Protein AF-A0A3D3ID63-F1 (afdb_monomer_lite)

pLDDT: mean 70.18, std 14.4, range [41.09, 93.0]

Radius of gyration: 41.63 Å; chains: 1; bounding box: 111×32×106 Å

Foldseek 3Di:
DPVVVVVVVVVVVVVVVVVVLVVPPDDPPPPVPPPPPPPPPPPPVPPDDDDPDDDDDDDDDPVVVVVLVPDPVNPPDDDPDPPQDPVNVVVVVVVVVVVVLVVQLVPDSVSVVVVVVVVVVVVVVVVCVVVVPPPVCVVCVVPPPVPPPPPPVVPPVVPDPLVVQLVVCVVVVVVVRND

Structure (mmCIF, N/CA/C/O backbone):
data_AF-A0A3D3ID63-F1
#
_entry.id   AF-A0A3D3ID63-F1
#
loop_
_atom_site.group_PDB
_atom_site.id
_atom_site.type_symbol
_atom_site.label_atom_id
_atom_site.label_alt_id
_atom_site.label_comp_id
_atom_site.label_asym_id
_atom_site.label_entity_id
_atom_site.label_seq_id
_atom_site.pdbx_PDB_ins_code
_atom_site.Cartn_x
_atom_site.Cartn_y
_atom_site.Cartn_z
_atom_site.occupancy
_atom_site.B_iso_or_equiv
_atom_site.auth_seq_id
_atom_site.auth_comp_id
_atom_site.auth_asym_id
_atom_site.auth_atom_id
_atom_site.pdbx_PDB_model_num
ATOM 1 N N . MET A 1 1 ? -11.587 -9.189 46.571 1.00 49.59 1 MET A N 1
ATOM 2 C CA . MET A 1 1 ? -10.166 -9.451 46.241 1.00 49.59 1 MET A CA 1
ATOM 3 C C . MET A 1 1 ? -10.002 -10.596 45.216 1.00 49.59 1 MET A C 1
ATOM 5 O O . MET A 1 1 ? -8.994 -11.277 45.226 1.00 49.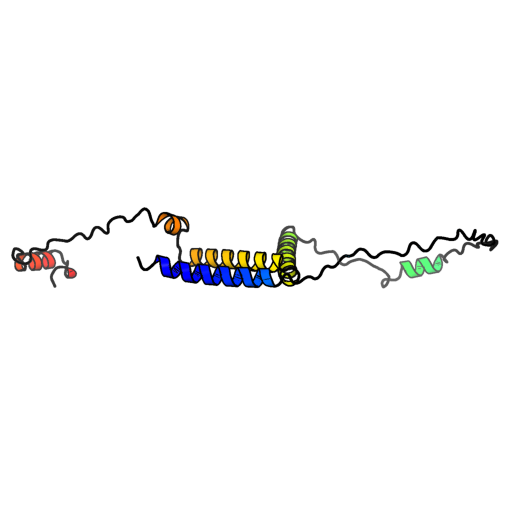59 1 MET A O 1
ATOM 9 N N . ILE A 1 2 ? -10.977 -10.816 44.316 1.00 54.22 2 ILE A N 1
ATOM 10 C CA . ILE A 1 2 ? -11.004 -11.956 43.363 1.00 54.22 2 ILE A CA 1
ATOM 11 C C . ILE A 1 2 ? -10.834 -11.497 41.897 1.00 54.22 2 ILE A C 1
ATOM 13 O O . ILE A 1 2 ? -10.494 -12.287 41.022 1.00 54.22 2 ILE A O 1
ATOM 17 N N . SER A 1 3 ? -11.005 -10.201 41.608 1.00 53.03 3 SER A N 1
ATOM 18 C CA . SER A 1 3 ? -10.882 -9.650 40.251 1.00 53.03 3 SER A CA 1
ATOM 19 C C . SER A 1 3 ? -9.435 -9.435 39.794 1.00 53.03 3 SER A C 1
ATOM 21 O O . SER A 1 3 ? -9.182 -9.506 38.596 1.00 53.03 3 SER A O 1
ATOM 23 N N . SER A 1 4 ? -8.477 -9.232 40.706 1.00 51.94 4 SER A N 1
ATOM 24 C CA . SER A 1 4 ? -7.053 -9.061 40.368 1.00 51.94 4 SER A CA 1
ATOM 25 C C . SER A 1 4 ? -6.411 -10.350 39.842 1.00 51.94 4 SER A C 1
ATOM 27 O O . SER A 1 4 ? -5.548 -10.299 38.970 1.00 51.94 4 SER A O 1
ATOM 29 N N . PHE A 1 5 ? -6.886 -11.512 40.299 1.00 53.91 5 PHE A N 1
ATOM 30 C CA . PHE A 1 5 ? -6.355 -12.817 39.894 1.00 53.91 5 PHE A CA 1
ATOM 31 C C . PHE A 1 5 ? -6.709 -13.181 38.441 1.00 53.91 5 PHE A C 1
ATOM 33 O O . PHE A 1 5 ? -5.950 -13.871 37.765 1.00 53.91 5 PHE A O 1
ATOM 40 N N . ARG A 1 6 ? -7.834 -12.661 37.923 1.00 54.56 6 ARG A N 1
ATOM 41 C CA . ARG A 1 6 ? -8.262 -12.887 36.531 1.00 54.56 6 ARG A CA 1
ATOM 42 C C . ARG A 1 6 ? -7.339 -12.198 35.528 1.00 54.56 6 ARG A C 1
ATOM 44 O O . ARG A 1 6 ? -7.044 -12.768 34.484 1.00 54.56 6 ARG A O 1
ATOM 51 N N . TYR A 1 7 ? -6.856 -11.003 35.863 1.00 55.28 7 TYR A N 1
ATOM 52 C CA . TYR A 1 7 ? -5.908 -10.276 35.022 1.00 55.28 7 TYR A CA 1
ATOM 53 C C . TYR A 1 7 ? -4.492 -10.839 35.140 1.00 55.28 7 TYR A C 1
ATOM 55 O O . TYR A 1 7 ? -3.787 -10.879 34.141 1.00 55.28 7 TYR A O 1
ATOM 63 N N . LEU A 1 8 ? -4.107 -11.361 36.311 1.00 64.31 8 LEU A N 1
A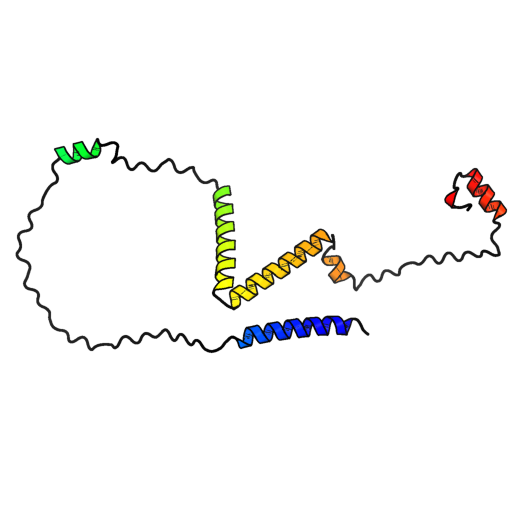TOM 64 C CA . LEU A 1 8 ? -2.813 -12.021 36.504 1.00 64.31 8 LEU A CA 1
ATOM 65 C C . LEU A 1 8 ? -2.651 -13.248 35.592 1.00 64.31 8 LEU A C 1
ATOM 67 O O . LEU A 1 8 ? -1.599 -13.422 34.990 1.00 64.31 8 LEU A O 1
ATOM 71 N N . GLY A 1 9 ? -3.706 -14.055 35.424 1.00 68.69 9 GLY A N 1
ATOM 72 C CA . GLY A 1 9 ? -3.685 -15.199 34.505 1.00 68.69 9 GLY A CA 1
ATOM 73 C C . GLY A 1 9 ? -3.503 -14.789 33.041 1.00 68.69 9 GLY A C 1
ATOM 74 O O . GLY A 1 9 ? -2.705 -15.389 32.327 1.00 68.69 9 GLY A O 1
ATOM 75 N N . ILE A 1 10 ? -4.182 -13.723 32.606 1.00 67.75 10 ILE A N 1
ATOM 76 C CA . ILE A 1 10 ? -4.050 -13.187 31.242 1.00 67.75 10 ILE A CA 1
ATOM 77 C C . ILE A 1 10 ? -2.652 -12.590 31.035 1.00 67.75 10 ILE A C 1
ATOM 79 O O . ILE A 1 10 ? -2.030 -12.847 30.010 1.00 67.75 10 ILE A O 1
ATOM 83 N N . ILE A 1 11 ? -2.125 -11.862 32.024 1.00 71.56 11 ILE A N 1
ATOM 84 C CA . ILE A 1 11 ? -0.766 -11.307 31.992 1.00 71.56 11 ILE A CA 1
ATOM 85 C C . ILE A 1 11 ? 0.269 -12.435 31.916 1.00 71.56 11 ILE A C 1
ATOM 87 O O . ILE A 1 11 ? 1.154 -12.373 31.074 1.00 71.56 11 ILE A O 1
ATOM 91 N N . CYS A 1 12 ? 0.135 -13.502 32.709 1.00 70.06 12 CYS A N 1
ATOM 92 C CA . CYS A 1 12 ? 1.031 -14.656 32.630 1.00 70.06 12 CYS A CA 1
ATOM 93 C C . CYS A 1 12 ? 0.969 -15.349 31.264 1.00 70.06 12 CYS A C 1
ATOM 95 O O . CYS A 1 12 ? 2.012 -15.687 30.717 1.00 70.06 12 CYS A O 1
ATOM 97 N N . ILE A 1 13 ? -0.218 -15.517 30.673 1.00 70.19 13 ILE A N 1
ATOM 98 C CA . ILE A 1 13 ? -0.354 -16.113 29.335 1.00 70.19 13 ILE A CA 1
ATOM 99 C C . ILE A 1 13 ? 0.306 -15.217 28.276 1.00 70.19 13 ILE A C 1
ATOM 101 O O . ILE A 1 13 ? 1.051 -15.722 27.442 1.00 70.19 13 ILE A O 1
ATOM 105 N N . VAL A 1 14 ? 0.118 -13.895 28.341 1.00 66.56 14 VAL A N 1
ATOM 106 C CA . VAL A 1 14 ? 0.781 -12.940 27.434 1.00 66.56 14 VAL A CA 1
ATOM 107 C C . VAL A 1 14 ? 2.303 -12.958 27.615 1.00 66.56 14 VAL A C 1
ATOM 109 O O . VAL A 1 14 ? 3.031 -12.983 26.628 1.00 66.56 14 VAL A O 1
ATOM 112 N N . LEU A 1 15 ? 2.801 -13.014 28.853 1.00 63.50 15 LEU A N 1
ATOM 113 C CA . LEU A 1 15 ? 4.237 -13.056 29.148 1.00 63.50 15 LEU A CA 1
ATOM 114 C C . LEU A 1 15 ? 4.895 -14.383 28.739 1.00 63.50 15 LEU A C 1
ATOM 116 O O . LEU A 1 15 ? 6.058 -14.383 28.333 1.00 63.50 15 LEU A O 1
ATOM 120 N N . ILE A 1 16 ? 4.165 -15.500 28.805 1.00 65.06 16 ILE A N 1
ATOM 121 C CA . ILE A 1 16 ? 4.631 -16.811 28.330 1.00 65.06 16 ILE A CA 1
ATOM 122 C C . ILE A 1 16 ? 4.709 -16.828 26.798 1.00 65.06 16 ILE A C 1
ATOM 124 O O . ILE A 1 16 ? 5.715 -17.268 26.249 1.00 65.06 16 ILE A O 1
ATOM 128 N N . GLN A 1 17 ? 3.702 -16.288 26.102 1.00 56.78 17 GLN A N 1
ATOM 129 C CA . GLN A 1 17 ? 3.733 -16.146 24.639 1.00 56.78 17 GLN A CA 1
ATOM 130 C C . GLN A 1 17 ? 4.847 -15.183 24.184 1.00 56.78 17 GLN A C 1
ATOM 132 O O . GLN A 1 17 ? 5.515 -15.436 23.184 1.00 56.78 17 GLN A O 1
ATOM 137 N N . PHE A 1 18 ? 5.106 -14.119 24.953 1.00 61.69 18 PHE A N 1
ATOM 138 C CA . PHE A 1 18 ? 6.197 -13.177 24.695 1.00 61.69 18 PHE A CA 1
ATOM 139 C C . PHE A 1 18 ? 7.583 -13.818 24.880 1.00 61.69 18 PHE A C 1
ATOM 141 O O . PHE A 1 18 ? 8.458 -13.632 24.040 1.00 61.69 18 PHE A O 1
ATOM 148 N N . ASN A 1 19 ? 7.781 -14.631 25.926 1.00 56.62 19 ASN A N 1
ATOM 149 C CA . ASN A 1 19 ? 9.038 -15.366 26.122 1.00 56.62 19 ASN A CA 1
ATOM 150 C C . ASN A 1 19 ? 9.264 -16.441 25.050 1.00 56.62 19 ASN A C 1
ATOM 152 O O . ASN A 1 19 ? 10.388 -16.602 24.587 1.00 56.62 19 ASN A O 1
ATOM 156 N N . PHE A 1 20 ? 8.213 -17.141 24.610 1.00 55.41 20 PHE A N 1
ATOM 157 C CA . PHE A 1 20 ? 8.334 -18.149 23.552 1.00 55.41 20 PHE A CA 1
ATOM 158 C C . PHE A 1 20 ? 8.743 -17.532 22.202 1.00 55.41 20 PHE A C 1
ATOM 160 O O . PHE A 1 20 ? 9.506 -18.139 21.456 1.00 55.41 20 PHE A O 1
ATOM 167 N N . ALA A 1 21 ? 8.316 -16.296 21.917 1.00 53.66 21 ALA A N 1
ATOM 168 C CA . ALA A 1 21 ? 8.754 -15.549 20.736 1.00 53.66 21 ALA A CA 1
ATOM 169 C C . ALA A 1 21 ? 10.216 -15.061 20.824 1.00 53.66 21 ALA A C 1
ATOM 171 O O . ALA A 1 21 ? 10.883 -14.970 19.796 1.00 53.66 21 ALA A O 1
ATOM 172 N N . LEU A 1 22 ? 10.732 -14.775 22.027 1.00 49.44 22 LEU A N 1
ATOM 173 C CA . LEU A 1 22 ? 12.144 -14.410 22.232 1.00 49.44 22 LEU A CA 1
ATOM 174 C C . LEU A 1 22 ? 13.084 -15.625 22.245 1.00 49.44 22 LEU A C 1
ATOM 176 O O . LEU A 1 22 ? 14.251 -15.492 21.892 1.00 49.44 22 LEU A O 1
ATOM 180 N N . ALA A 1 23 ? 12.584 -16.809 22.607 1.00 51.53 23 ALA A N 1
ATOM 181 C CA . ALA A 1 23 ? 13.369 -18.043 22.634 1.00 51.53 23 ALA A CA 1
ATOM 182 C C . ALA A 1 23 ? 13.661 -18.629 21.238 1.00 51.53 23 ALA A C 1
ATOM 184 O O . ALA A 1 23 ? 14.468 -19.542 21.129 1.00 51.53 23 ALA A O 1
ATOM 185 N N . GLN A 1 24 ? 13.042 -18.109 20.168 1.00 49.28 24 GLN A N 1
ATOM 186 C CA . GLN A 1 24 ? 13.367 -18.486 18.782 1.00 49.28 24 GLN A CA 1
ATOM 187 C C . GLN A 1 24 ? 14.506 -17.655 18.167 1.00 49.28 24 GLN A C 1
ATOM 189 O O . GLN A 1 24 ? 14.735 -17.729 16.961 1.00 49.28 24 GLN A O 1
ATOM 194 N N . ILE A 1 25 ? 15.239 -16.877 18.968 1.00 48.75 25 ILE A N 1
ATOM 195 C CA . ILE A 1 25 ? 16.515 -16.281 18.553 1.00 48.75 25 ILE A CA 1
ATOM 196 C C . ILE A 1 25 ? 17.601 -17.355 18.728 1.00 48.75 25 ILE A C 1
ATOM 198 O O . ILE A 1 25 ? 18.503 -17.218 19.547 1.00 48.75 25 ILE A O 1
ATOM 202 N N . ASP A 1 26 ? 17.466 -18.468 18.006 1.00 44.41 26 ASP A N 1
ATOM 203 C CA . ASP A 1 26 ? 18.580 -19.388 17.798 1.00 44.41 26 ASP A CA 1
ATOM 204 C C . ASP A 1 26 ? 19.412 -18.853 16.634 1.00 44.41 26 ASP A C 1
ATOM 206 O O . ASP A 1 26 ? 18.890 -18.374 15.624 1.00 44.41 26 ASP A O 1
ATOM 210 N N . ALA A 1 27 ? 20.720 -18.870 16.846 1.00 47.16 27 ALA A N 1
ATOM 211 C CA . ALA A 1 27 ? 21.726 -18.223 16.032 1.00 47.16 27 ALA A CA 1
ATOM 212 C C . ALA A 1 27 ? 21.655 -18.649 14.558 1.00 47.16 27 ALA A C 1
ATOM 214 O O . ALA A 1 27 ? 22.122 -19.719 14.177 1.00 47.16 27 ALA A O 1
ATOM 215 N N . THR A 1 28 ? 21.168 -17.759 13.701 1.00 43.12 28 THR A N 1
ATOM 216 C CA . THR A 1 28 ? 21.712 -17.657 12.349 1.00 43.12 28 THR A CA 1
ATOM 217 C C . THR A 1 28 ? 22.556 -16.400 12.311 1.00 43.12 28 THR A C 1
ATOM 219 O O . THR A 1 28 ? 22.091 -15.323 11.934 1.00 43.12 28 THR A O 1
ATOM 222 N N . ASP A 1 29 ? 23.781 -16.556 12.800 1.00 41.50 29 ASP A N 1
ATOM 223 C CA . ASP A 1 29 ? 24.886 -15.648 12.540 1.00 41.50 29 ASP A CA 1
ATOM 224 C C . ASP A 1 29 ? 25.173 -15.712 11.035 1.00 41.50 29 ASP A C 1
ATOM 226 O O . ASP A 1 29 ? 25.929 -16.551 10.550 1.00 41.50 29 ASP A O 1
ATOM 230 N N . TYR A 1 30 ? 24.452 -14.903 10.258 1.00 46.44 30 TYR A N 1
ATOM 231 C CA . TYR A 1 30 ? 24.847 -14.601 8.890 1.00 46.44 30 TYR A CA 1
ATOM 232 C C . TYR A 1 30 ? 25.938 -13.538 8.978 1.00 46.44 30 TYR A C 1
ATOM 234 O O . TYR A 1 30 ? 25.691 -12.359 8.722 1.00 46.44 30 TYR A O 1
ATOM 242 N N . ASP A 1 31 ? 27.136 -13.962 9.377 1.00 41.09 31 ASP A N 1
ATOM 243 C CA . ASP A 1 31 ? 28.343 -13.174 9.183 1.00 41.09 31 ASP A CA 1
ATOM 244 C C . ASP A 1 31 ? 28.586 -13.089 7.670 1.00 41.09 31 ASP A C 1
ATOM 246 O O . ASP A 1 31 ? 29.076 -14.013 7.023 1.00 41.09 31 ASP A O 1
ATOM 250 N N . SER A 1 32 ? 28.118 -11.999 7.063 1.00 49.00 32 SER A N 1
ATOM 251 C CA . SER A 1 32 ? 28.209 -11.750 5.623 1.00 49.00 32 SER A CA 1
ATOM 252 C C . SER A 1 32 ? 29.583 -11.222 5.204 1.00 49.00 32 SER A C 1
ATOM 254 O O . SER A 1 32 ? 29.700 -10.545 4.180 1.00 49.00 32 SER A O 1
ATOM 256 N N . ALA A 1 33 ? 30.630 -11.501 5.978 1.00 45.38 33 ALA A N 1
ATOM 257 C CA . ALA A 1 33 ? 32.001 -11.292 5.561 1.00 45.38 33 ALA A CA 1
ATOM 258 C C . ALA A 1 33 ? 32.403 -12.408 4.585 1.00 45.38 33 ALA A C 1
ATOM 260 O O . ALA A 1 33 ? 33.110 -13.355 4.926 1.00 45.38 33 ALA A O 1
ATOM 261 N N . PHE A 1 34 ? 31.954 -12.288 3.332 1.00 45.59 34 PHE A N 1
ATOM 262 C CA . PHE A 1 34 ? 32.650 -12.919 2.216 1.00 45.59 34 PHE A CA 1
ATOM 263 C C . PHE A 1 34 ? 34.082 -12.377 2.209 1.00 45.59 34 PHE A C 1
ATOM 265 O O . PHE A 1 34 ? 34.348 -11.279 1.720 1.00 45.59 34 PHE A O 1
ATOM 272 N N . TYR A 1 35 ? 34.990 -13.141 2.808 1.00 41.56 35 TYR A N 1
ATOM 273 C CA . TYR A 1 35 ? 36.420 -12.966 2.650 1.00 41.56 35 TYR A CA 1
ATOM 274 C C . TYR A 1 35 ? 36.726 -13.323 1.195 1.00 41.56 35 TYR A C 1
ATOM 276 O O . TYR A 1 35 ? 36.795 -14.498 0.832 1.00 41.56 35 TYR A O 1
ATOM 284 N N . TYR A 1 36 ? 36.809 -12.311 0.332 1.00 50.44 36 TYR A N 1
ATOM 285 C CA . TYR A 1 36 ? 37.524 -12.480 -0.922 1.00 50.44 36 TYR A CA 1
ATOM 286 C C . TYR A 1 36 ? 38.961 -12.778 -0.516 1.00 50.44 36 TYR A C 1
ATOM 288 O O . TYR A 1 36 ? 39.606 -11.939 0.111 1.00 50.44 36 TYR A O 1
ATOM 296 N N . ASP A 1 37 ? 39.413 -13.997 -0.795 1.00 47.53 37 ASP A N 1
ATOM 297 C CA . ASP A 1 37 ? 40.836 -14.292 -0.798 1.00 47.53 37 ASP A CA 1
ATOM 298 C C . ASP A 1 37 ? 41.465 -13.251 -1.723 1.00 47.53 37 ASP A C 1
ATOM 300 O O . ASP A 1 37 ? 41.107 -13.161 -2.902 1.00 47.53 37 ASP A O 1
ATOM 304 N N . GLU A 1 38 ? 42.278 -12.365 -1.151 1.00 56.50 38 GLU A N 1
ATOM 305 C CA . GLU A 1 38 ? 43.023 -11.353 -1.886 1.00 56.50 38 GLU A CA 1
ATOM 306 C C . GLU A 1 38 ? 44.131 -12.110 -2.619 1.00 56.50 38 GLU A C 1
ATOM 308 O O . GLU A 1 38 ? 45.294 -12.134 -2.215 1.00 56.50 38 GLU A O 1
ATOM 313 N N . GLU A 1 39 ? 43.713 -12.833 -3.662 1.00 59.25 39 GLU A N 1
ATOM 314 C CA . GLU A 1 39 ? 44.582 -13.548 -4.569 1.00 59.25 39 GLU A CA 1
ATOM 315 C C . GLU A 1 39 ? 45.550 -12.495 -5.087 1.00 59.25 39 GLU A C 1
ATOM 317 O O . GLU A 1 39 ? 45.165 -11.507 -5.719 1.00 59.25 39 GLU A O 1
ATOM 322 N N . THR A 1 40 ? 46.803 -12.648 -4.673 1.00 58.53 40 THR A N 1
ATOM 323 C CA . THR A 1 40 ? 47.862 -11.671 -4.862 1.00 58.53 40 THR A CA 1
ATOM 324 C C . THR A 1 40 ? 47.911 -11.382 -6.351 1.00 58.53 40 THR A C 1
ATOM 326 O O . THR A 1 40 ? 48.282 -12.258 -7.134 1.00 58.53 40 THR A O 1
ATOM 329 N N . PHE A 1 41 ? 47.455 -10.190 -6.747 1.00 56.44 41 PHE A N 1
ATOM 330 C CA . PHE A 1 41 ? 47.370 -9.793 -8.144 1.00 56.44 41 PHE A CA 1
ATOM 331 C C . PHE A 1 41 ? 48.807 -9.702 -8.652 1.00 56.44 41 PHE A C 1
ATOM 333 O O . PHE A 1 41 ? 49.469 -8.675 -8.521 1.00 56.44 41 PHE A O 1
ATOM 340 N N . ASN A 1 42 ? 49.338 -10.817 -9.153 1.00 62.84 42 ASN A N 1
ATOM 341 C CA . ASN A 1 42 ? 50.555 -10.798 -9.934 1.00 62.84 42 ASN A CA 1
ATOM 342 C C . ASN A 1 42 ? 50.233 -9.885 -11.108 1.00 62.84 42 ASN A C 1
ATOM 344 O O . ASN A 1 42 ? 49.410 -10.228 -11.956 1.00 62.84 42 ASN A O 1
ATOM 348 N N . GLU A 1 43 ? 50.828 -8.695 -11.097 1.00 63.25 43 GLU A N 1
ATOM 349 C CA . GLU A 1 43 ? 50.727 -7.703 -12.155 1.00 63.25 43 GLU A CA 1
ATOM 350 C C . GLU A 1 43 ? 51.427 -8.276 -13.391 1.00 63.25 43 GLU A C 1
ATOM 352 O O . GLU A 1 43 ? 52.579 -7.988 -13.707 1.00 63.25 43 GLU A O 1
ATOM 357 N N . VAL A 1 44 ? 50.743 -9.196 -14.066 1.00 65.62 44 VAL A N 1
ATOM 358 C CA . VAL A 1 44 ? 51.120 -9.628 -15.396 1.00 65.62 44 VAL A CA 1
ATOM 359 C C . VAL A 1 44 ? 50.817 -8.426 -16.275 1.00 65.62 44 VAL A C 1
ATOM 361 O O . VAL A 1 44 ? 49.652 -8.153 -16.561 1.00 65.62 44 VAL A O 1
ATOM 364 N N . ASP A 1 45 ? 51.859 -7.678 -16.647 1.00 66.00 45 ASP A N 1
ATOM 365 C CA . ASP A 1 45 ? 51.799 -6.594 -17.632 1.00 66.00 45 ASP A CA 1
ATOM 366 C C . ASP A 1 45 ? 51.288 -7.172 -18.961 1.00 66.00 45 ASP A C 1
ATOM 368 O O . ASP A 1 45 ? 52.044 -7.626 -19.826 1.00 66.00 45 ASP A O 1
ATOM 372 N N . TYR A 1 46 ? 49.964 -7.249 -19.087 1.00 64.19 46 TYR A N 1
ATOM 373 C CA . TYR A 1 46 ? 49.282 -7.702 -20.281 1.00 64.19 46 TYR A CA 1
ATOM 374 C C . TYR A 1 46 ? 49.392 -6.594 -21.326 1.00 64.19 46 TYR A C 1
ATOM 376 O O . TYR A 1 46 ? 48.543 -5.713 -21.462 1.00 64.19 46 TYR A O 1
ATOM 384 N N . ARG A 1 47 ? 50.471 -6.648 -22.103 1.00 70.94 47 ARG A N 1
ATOM 385 C CA . ARG A 1 47 ? 50.622 -5.842 -23.311 1.00 70.94 47 ARG A CA 1
ATOM 386 C C . ARG A 1 47 ? 49.883 -6.529 -24.450 1.00 70.94 47 ARG A C 1
ATOM 388 O O . ARG A 1 47 ? 50.472 -7.296 -25.211 1.00 70.94 47 ARG A O 1
ATOM 395 N N . ALA A 1 48 ? 48.580 -6.266 -24.553 1.00 72.81 48 ALA A N 1
ATOM 396 C CA . ALA A 1 48 ? 47.817 -6.630 -25.741 1.00 72.81 48 ALA A CA 1
ATOM 397 C C . ALA A 1 48 ? 48.508 -6.057 -26.984 1.00 72.81 48 ALA A C 1
ATOM 399 O O . ALA A 1 48 ? 48.921 -4.894 -26.987 1.00 72.81 48 ALA A O 1
ATOM 400 N N . ALA A 1 49 ? 48.609 -6.849 -28.050 1.00 80.19 49 ALA A N 1
ATOM 401 C CA . ALA A 1 49 ? 48.998 -6.305 -29.342 1.00 80.19 49 ALA A CA 1
ATOM 402 C C . ALA A 1 49 ? 47.987 -5.222 -29.751 1.00 80.19 49 ALA A C 1
ATOM 404 O O . ALA A 1 49 ? 46.777 -5.441 -29.673 1.00 80.19 49 ALA A O 1
ATOM 405 N N . THR A 1 50 ? 48.484 -4.054 -30.161 1.00 78.81 50 THR A N 1
ATOM 406 C CA . THR A 1 50 ? 47.637 -2.930 -30.566 1.00 78.81 50 THR A CA 1
ATOM 407 C C . THR A 1 50 ? 46.758 -3.349 -31.738 1.00 78.81 50 THR A C 1
ATOM 409 O O . THR A 1 50 ? 47.268 -3.819 -32.758 1.00 78.81 50 THR A O 1
ATOM 412 N N . ASP A 1 51 ? 45.443 -3.177 -31.602 1.00 80.69 51 ASP A N 1
ATOM 413 C CA . ASP A 1 51 ? 44.508 -3.445 -32.689 1.00 80.69 51 ASP A CA 1
ATOM 414 C C . ASP A 1 51 ? 44.822 -2.508 -33.868 1.00 80.69 51 ASP A C 1
ATOM 416 O O . ASP A 1 51 ? 44.742 -1.284 -33.764 1.00 80.69 51 ASP A O 1
ATOM 420 N N . THR A 1 52 ? 45.255 -3.100 -34.981 1.00 84.62 52 THR A N 1
ATOM 421 C CA . THR A 1 52 ? 45.579 -2.403 -36.237 1.00 84.62 52 THR A CA 1
ATOM 422 C C . THR A 1 52 ? 44.459 -2.535 -37.263 1.00 84.62 52 THR A C 1
ATOM 424 O O . THR A 1 52 ? 44.620 -2.140 -38.422 1.00 84.62 52 THR A O 1
ATOM 427 N N . SER A 1 53 ? 43.315 -3.101 -36.867 1.00 86.25 53 SER A N 1
ATOM 428 C CA . SER A 1 53 ? 42.189 -3.292 -37.763 1.00 86.25 53 SER A CA 1
ATOM 429 C C . SER A 1 53 ? 41.644 -1.947 -38.243 1.00 86.25 53 SER A C 1
ATOM 431 O O . SER A 1 53 ? 41.449 -0.979 -37.505 1.00 86.25 53 SER A O 1
ATOM 433 N N . ARG A 1 54 ? 41.425 -1.863 -39.555 1.00 83.38 54 ARG A N 1
ATOM 434 C CA . ARG A 1 54 ? 40.873 -0.667 -40.179 1.00 83.38 54 ARG A CA 1
ATOM 435 C C . ARG A 1 54 ? 39.377 -0.613 -39.896 1.00 83.38 54 ARG A C 1
ATOM 437 O O . ARG A 1 54 ? 38.608 -1.369 -40.488 1.00 83.38 54 ARG A O 1
ATOM 444 N N . VAL A 1 55 ? 38.962 0.318 -39.046 1.00 84.69 55 VAL A N 1
ATOM 445 C CA . VAL A 1 55 ? 37.541 0.579 -38.800 1.00 84.69 55 VAL A CA 1
ATOM 446 C C . VAL A 1 55 ? 36.925 1.204 -40.052 1.00 84.69 55 VAL A C 1
ATOM 448 O O . VAL A 1 55 ? 37.255 2.325 -40.438 1.00 84.69 55 VAL A O 1
ATOM 451 N N . VAL A 1 56 ? 36.026 0.469 -40.706 1.00 87.25 56 VAL A N 1
ATOM 452 C CA . VAL A 1 56 ? 35.204 0.986 -41.805 1.00 87.25 56 VAL A CA 1
ATOM 453 C C . VAL A 1 56 ? 33.825 1.306 -41.248 1.00 87.25 56 VAL A C 1
ATOM 455 O O . VAL A 1 56 ? 33.076 0.402 -40.876 1.00 87.25 56 VAL A O 1
ATOM 458 N N . ALA A 1 57 ? 33.487 2.594 -41.196 1.00 85.25 57 ALA A N 1
ATOM 459 C CA . ALA A 1 57 ? 32.158 3.036 -40.796 1.00 85.25 57 ALA A CA 1
ATOM 460 C C . ALA A 1 57 ? 31.125 2.565 -41.831 1.00 85.25 57 ALA A C 1
ATOM 462 O O . ALA A 1 57 ? 31.253 2.845 -43.024 1.00 85.25 57 ALA A O 1
ATOM 463 N N . ARG A 1 58 ? 30.106 1.832 -41.376 1.00 86.62 58 ARG A N 1
ATOM 464 C CA . ARG A 1 58 ? 28.953 1.459 -42.200 1.00 86.62 58 ARG A CA 1
ATOM 465 C C . ARG A 1 58 ? 27.819 2.431 -41.922 1.00 86.62 58 ARG A C 1
ATOM 467 O O . ARG A 1 58 ? 27.506 2.696 -40.765 1.00 86.62 58 ARG A O 1
ATOM 474 N N . PHE A 1 59 ? 27.201 2.922 -42.986 1.00 88.69 59 PHE A N 1
ATOM 475 C CA . PHE A 1 59 ? 26.012 3.760 -42.905 1.00 88.69 59 PHE A CA 1
ATOM 476 C C . PHE A 1 59 ? 24.771 2.932 -43.226 1.00 88.69 59 PHE A C 1
ATOM 478 O O . PHE A 1 59 ? 24.832 1.947 -43.964 1.00 88.69 59 PHE A O 1
ATOM 485 N N . PHE A 1 60 ? 23.643 3.333 -42.655 1.00 91.25 60 PHE A N 1
ATOM 486 C CA . PHE A 1 60 ? 22.349 2.744 -42.963 1.00 91.25 60 PHE A CA 1
ATOM 487 C C . PHE A 1 60 ? 21.839 3.284 -44.303 1.00 91.25 60 PHE A C 1
ATOM 489 O O . PHE A 1 60 ? 22.014 4.461 -44.607 1.00 91.25 60 PHE A O 1
ATOM 496 N N . SER A 1 61 ? 21.190 2.438 -45.100 1.00 91.06 61 SER A N 1
ATOM 497 C CA . SER A 1 61 ? 20.556 2.864 -46.350 1.00 91.06 61 SER A CA 1
ATOM 498 C C . SER A 1 61 ? 19.349 3.760 -46.063 1.00 91.06 61 SER A C 1
ATOM 500 O O . SER A 1 61 ? 18.429 3.336 -45.356 1.00 91.06 61 SER A O 1
ATOM 502 N N . GLU A 1 62 ? 19.314 4.957 -46.648 1.00 90.81 62 GLU A N 1
ATOM 503 C CA . GLU A 1 62 ? 18.227 5.929 -46.446 1.00 90.81 62 GLU A CA 1
ATOM 504 C C . GLU A 1 62 ? 16.855 5.399 -46.887 1.00 90.81 62 GLU A C 1
ATOM 506 O O . GLU A 1 62 ? 15.843 5.659 -46.231 1.00 90.81 62 GLU A O 1
ATOM 511 N N . GLU A 1 63 ? 16.825 4.581 -47.942 1.00 91.56 63 GLU A N 1
ATOM 512 C CA . GLU A 1 63 ? 15.614 3.914 -48.430 1.00 91.56 63 GLU A CA 1
ATOM 513 C C . GLU A 1 63 ? 15.004 3.013 -47.350 1.00 91.56 63 GLU A C 1
ATOM 515 O O . GLU A 1 63 ? 13.820 3.131 -47.033 1.00 91.56 63 GLU A O 1
ATOM 520 N N . LYS A 1 64 ? 15.834 2.185 -46.696 1.00 89.00 64 LYS A N 1
ATOM 521 C CA . LYS A 1 64 ? 15.372 1.285 -45.632 1.00 89.00 64 LYS A CA 1
ATOM 522 C C . LYS A 1 64 ? 14.914 2.043 -44.390 1.00 89.00 64 LYS A C 1
ATOM 524 O O . LYS A 1 64 ? 13.946 1.640 -43.754 1.00 89.00 64 LYS A O 1
ATOM 529 N N . ILE A 1 65 ? 15.573 3.153 -44.053 1.00 90.62 65 ILE A N 1
ATOM 530 C CA . ILE A 1 65 ? 15.140 4.021 -42.948 1.00 90.62 65 ILE A CA 1
ATOM 531 C C . ILE A 1 65 ? 13.750 4.593 -43.243 1.00 90.62 65 ILE A C 1
ATOM 533 O O . ILE A 1 65 ? 12.901 4.627 -42.355 1.00 90.62 65 ILE A O 1
ATOM 537 N N . THR A 1 66 ? 13.516 5.041 -44.475 1.00 91.88 66 THR A N 1
ATOM 538 C CA . THR A 1 66 ? 12.236 5.632 -44.884 1.00 91.88 66 THR A CA 1
ATOM 539 C C . THR A 1 66 ? 11.119 4.589 -44.889 1.00 91.88 66 THR A C 1
ATOM 541 O O . THR A 1 66 ? 10.055 4.839 -44.324 1.00 91.88 66 THR A O 1
ATOM 544 N N . GLU A 1 67 ? 11.389 3.392 -45.421 1.00 92.69 67 GLU A N 1
ATOM 545 C CA . GLU A 1 67 ? 10.477 2.241 -45.378 1.00 92.69 67 GLU A CA 1
ATOM 546 C C . GLU A 1 67 ? 10.065 1.915 -43.933 1.00 92.69 67 GLU A C 1
ATOM 548 O O . GLU A 1 67 ? 8.877 1.893 -43.611 1.00 92.69 67 GLU A O 1
ATOM 553 N N . LEU A 1 68 ? 11.039 1.752 -43.032 1.00 90.50 68 LEU A N 1
ATOM 554 C CA . LEU A 1 68 ? 10.784 1.406 -41.632 1.00 90.50 68 LEU A CA 1
ATOM 555 C C . LEU A 1 68 ? 10.049 2.521 -40.873 1.00 90.50 68 LEU A C 1
ATOM 557 O O . LEU A 1 68 ? 9.169 2.228 -40.071 1.00 90.50 68 LEU A O 1
ATOM 561 N N . LYS A 1 69 ? 10.348 3.797 -41.145 1.00 86.38 69 LYS A N 1
ATOM 562 C CA . LYS A 1 69 ? 9.623 4.934 -40.547 1.00 86.38 69 LYS A CA 1
ATOM 563 C C . LYS A 1 69 ? 8.163 5.011 -40.987 1.00 86.38 69 LYS A C 1
ATOM 565 O O . LYS A 1 69 ? 7.335 5.513 -40.234 1.00 86.38 69 LYS A O 1
ATOM 570 N N . SER A 1 70 ? 7.858 4.555 -42.199 1.00 89.38 70 SER A N 1
ATOM 571 C CA . SER A 1 70 ? 6.492 4.540 -42.730 1.00 89.38 70 SER A CA 1
ATOM 572 C C . SER A 1 70 ? 5.660 3.345 -42.255 1.00 89.38 70 SER A C 1
ATOM 574 O O . SER A 1 70 ? 4.450 3.326 -42.470 1.00 89.38 70 SER A O 1
ATOM 576 N N . ASN A 1 71 ? 6.286 2.357 -41.606 1.00 91.00 71 ASN A N 1
ATOM 577 C CA . ASN A 1 71 ? 5.608 1.144 -41.176 1.00 91.00 71 ASN A CA 1
ATOM 578 C C . ASN A 1 71 ? 4.726 1.410 -39.931 1.00 91.00 71 ASN A C 1
ATOM 580 O O . ASN A 1 71 ? 5.258 1.762 -38.872 1.00 91.00 71 ASN A O 1
ATOM 584 N N . PRO A 1 72 ? 3.395 1.210 -40.015 1.00 85.25 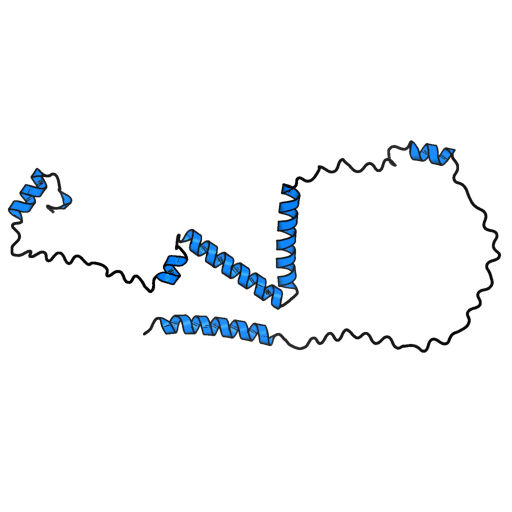72 PRO A N 1
ATOM 585 C CA . PRO A 1 72 ? 2.492 1.397 -38.880 1.00 85.25 72 PRO A CA 1
ATOM 586 C C . PRO A 1 72 ? 2.786 0.445 -37.710 1.00 85.25 72 PRO A C 1
ATOM 588 O O . PRO A 1 72 ? 2.621 0.853 -36.563 1.00 85.25 72 PRO A O 1
ATOM 591 N N . ASP A 1 73 ? 3.303 -0.760 -37.967 1.00 85.06 73 ASP A N 1
ATOM 592 C CA . ASP A 1 73 ? 3.657 -1.741 -36.928 1.00 85.06 73 ASP A CA 1
ATOM 593 C C . ASP A 1 73 ? 4.860 -1.292 -36.083 1.00 85.06 73 ASP A C 1
ATOM 595 O O . ASP A 1 73 ? 5.054 -1.755 -34.962 1.00 85.06 73 ASP A O 1
ATOM 599 N N . LEU A 1 74 ? 5.667 -0.361 -36.605 1.00 86.56 74 LEU A N 1
ATOM 600 C CA . LEU A 1 74 ? 6.817 0.230 -35.911 1.00 86.56 74 LEU A CA 1
ATOM 601 C C . LEU A 1 74 ? 6.464 1.554 -35.218 1.00 86.56 74 LEU A C 1
ATOM 603 O O . LEU A 1 74 ? 7.344 2.290 -34.764 1.00 86.56 74 LEU A O 1
ATOM 607 N N . THR A 1 75 ? 5.172 1.867 -35.110 1.00 81.62 75 THR A N 1
ATOM 608 C CA . THR A 1 75 ? 4.687 3.039 -34.383 1.00 81.62 75 THR A CA 1
ATOM 609 C C . THR A 1 75 ? 4.522 2.703 -32.900 1.00 81.62 75 THR A C 1
ATOM 611 O O . THR A 1 75 ? 3.437 2.351 -32.444 1.00 81.62 75 THR A O 1
ATOM 614 N N . TYR A 1 76 ? 5.594 2.868 -32.121 1.00 78.69 76 TYR A N 1
ATOM 615 C CA . TYR A 1 76 ? 5.599 2.706 -30.657 1.00 78.69 76 TYR A CA 1
ATOM 616 C C . TYR A 1 76 ? 4.950 3.897 -29.937 1.00 78.69 76 TYR A C 1
ATOM 618 O O . TYR A 1 76 ? 5.566 4.561 -29.104 1.00 78.69 76 TYR A O 1
ATOM 626 N N . LYS A 1 77 ? 3.702 4.220 -30.284 1.00 78.50 77 LYS A N 1
ATOM 627 C CA . LYS A 1 77 ? 2.910 5.151 -29.481 1.00 78.50 77 LYS A CA 1
ATOM 628 C C . LYS A 1 77 ? 2.387 4.382 -28.282 1.00 78.50 77 LYS A C 1
ATOM 630 O O . LYS A 1 77 ? 1.565 3.482 -28.438 1.00 78.50 77 LYS A O 1
ATOM 635 N N . GLU A 1 78 ? 2.860 4.741 -27.096 1.00 72.38 78 GLU A N 1
ATOM 636 C CA . GLU A 1 78 ? 2.206 4.297 -25.873 1.00 72.38 78 GLU A CA 1
ATOM 637 C C . GLU A 1 78 ? 0.737 4.746 -25.931 1.00 72.38 78 GLU A C 1
ATOM 639 O O . GLU A 1 78 ? 0.459 5.881 -26.348 1.00 72.38 78 GLU A O 1
ATOM 644 N N . PRO A 1 79 ? -0.225 3.872 -25.578 1.00 71.25 79 PRO A N 1
ATOM 645 C CA . PRO A 1 79 ? -1.603 4.308 -25.428 1.00 71.25 79 PRO A CA 1
ATOM 646 C C . PRO A 1 79 ? -1.616 5.499 -24.463 1.00 71.25 79 PRO A C 1
ATOM 648 O O . PRO A 1 79 ? -0.811 5.510 -23.527 1.00 71.25 79 PRO A O 1
ATOM 651 N N . PRO A 1 80 ? -2.481 6.509 -24.680 1.00 63.84 80 PRO A N 1
ATOM 652 C CA . PRO A 1 80 ? -2.539 7.661 -23.796 1.00 63.84 80 PRO A CA 1
ATOM 653 C C . PRO A 1 80 ? -2.686 7.144 -22.371 1.00 63.84 80 PRO A C 1
ATOM 655 O O . PRO A 1 80 ? -3.668 6.472 -22.046 1.00 63.84 80 PRO A O 1
ATOM 658 N N . THR A 1 81 ? -1.664 7.392 -21.551 1.00 66.62 81 THR A N 1
ATOM 659 C CA . THR A 1 81 ? -1.702 7.023 -20.146 1.00 66.62 81 THR A CA 1
ATOM 660 C C . THR A 1 81 ? -2.891 7.768 -19.574 1.00 66.62 81 THR A C 1
ATOM 662 O O . THR A 1 81 ? -2.949 8.999 -19.608 1.00 66.62 81 THR A O 1
ATOM 665 N N . VAL A 1 82 ? -3.916 7.024 -19.156 1.00 69.25 82 VAL A N 1
ATOM 666 C CA . VAL A 1 82 ? -5.058 7.612 -18.462 1.00 69.25 82 VAL A CA 1
ATOM 667 C C . VAL A 1 82 ? -4.439 8.330 -17.275 1.00 69.25 82 VAL A C 1
ATOM 669 O O . VAL A 1 82 ? -3.813 7.678 -16.440 1.00 69.25 82 VAL A O 1
ATOM 672 N N . ALA A 1 83 ? -4.462 9.664 -17.289 1.00 70.50 83 ALA A N 1
ATOM 673 C CA . ALA A 1 83 ? -3.715 10.446 -16.321 1.00 70.50 83 ALA A CA 1
ATOM 674 C C . ALA A 1 83 ? -4.230 10.067 -14.933 1.00 70.50 83 ALA A C 1
ATOM 676 O O . ALA A 1 83 ? -5.359 10.401 -14.579 1.00 70.50 83 ALA A O 1
ATOM 677 N N . GLU A 1 84 ? -3.427 9.301 -14.192 1.00 73.81 84 GLU A N 1
ATOM 678 C CA . GLU A 1 84 ? -3.828 8.80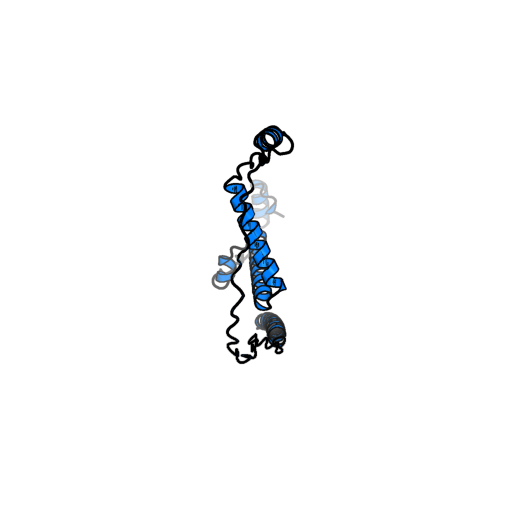8 -12.882 1.00 73.81 84 GLU A CA 1
ATOM 679 C C . GLU A 1 84 ? -4.171 10.004 -12.011 1.00 73.81 84 GLU A C 1
ATOM 681 O O . GLU A 1 84 ? -3.341 10.907 -11.832 1.00 73.81 84 GLU A O 1
ATOM 686 N N . SER A 1 85 ? -5.393 10.018 -11.485 1.00 86.75 85 SER A N 1
ATOM 687 C CA . SER A 1 85 ? -5.815 11.101 -10.617 1.00 86.75 85 SER A CA 1
ATOM 688 C C . SER A 1 85 ? -4.966 11.090 -9.344 1.00 86.75 85 SER A C 1
ATOM 690 O O . SER A 1 85 ? -4.419 10.063 -8.929 1.00 86.75 85 SER A O 1
ATOM 692 N N . LEU A 1 86 ? -4.868 12.239 -8.673 1.00 87.56 86 LEU A N 1
ATOM 693 C CA . LEU A 1 86 ? -4.228 12.307 -7.353 1.00 87.56 86 LEU A CA 1
ATOM 694 C C . LEU A 1 86 ? -4.875 11.324 -6.359 1.00 87.56 86 LEU A C 1
ATOM 696 O O . LEU A 1 86 ? -4.205 10.828 -5.457 1.00 87.56 86 LEU A O 1
ATOM 700 N N . TRP A 1 87 ? -6.155 11.005 -6.564 1.00 90.19 87 TRP A N 1
ATOM 701 C CA . TRP A 1 87 ? -6.902 10.034 -5.775 1.00 90.19 87 TRP A CA 1
ATOM 702 C C . TRP A 1 87 ? -6.483 8.585 -6.054 1.00 90.19 87 TRP A C 1
ATOM 704 O O . TRP A 1 87 ? -6.288 7.812 -5.116 1.00 90.19 87 TRP A O 1
ATOM 714 N N . ASP A 1 88 ? -6.252 8.227 -7.318 1.00 86.81 88 ASP A N 1
ATOM 715 C CA . ASP A 1 88 ? -5.749 6.896 -7.689 1.00 86.81 88 ASP A CA 1
ATOM 716 C C . ASP A 1 88 ? -4.340 6.674 -7.132 1.00 86.81 88 ASP A C 1
ATOM 718 O O . ASP A 1 88 ? -4.028 5.615 -6.586 1.00 86.81 88 ASP A O 1
ATOM 722 N N . ARG A 1 89 ? -3.500 7.714 -7.191 1.00 88.38 89 ARG A N 1
ATOM 723 C CA . ARG A 1 89 ? -2.152 7.695 -6.608 1.00 88.38 89 ARG A CA 1
ATOM 724 C C . ARG A 1 89 ? -2.187 7.541 -5.089 1.00 88.38 89 ARG A C 1
ATOM 726 O O . ARG A 1 89 ? -1.373 6.799 -4.544 1.00 88.38 89 ARG A O 1
ATOM 733 N N . PHE A 1 90 ? -3.137 8.192 -4.415 1.00 91.00 90 PHE A N 1
ATOM 734 C CA . PHE A 1 90 ? -3.337 8.037 -2.975 1.00 91.00 90 PHE A CA 1
ATOM 735 C C . PHE A 1 90 ? -3.661 6.585 -2.609 1.00 91.00 90 PHE A C 1
ATOM 737 O O . PHE A 1 90 ? -2.977 6.003 -1.771 1.00 91.00 90 PHE A O 1
ATOM 744 N N . TRP A 1 91 ? -4.636 5.961 -3.274 1.00 93.00 91 TRP A N 1
ATOM 745 C CA . TRP A 1 91 ? -4.994 4.569 -2.983 1.00 93.00 91 TRP A CA 1
ATOM 746 C C . TRP A 1 91 ? -3.894 3.573 -3.345 1.00 93.00 91 TRP A C 1
ATOM 748 O O . TRP A 1 91 ? -3.692 2.609 -2.608 1.00 93.00 91 TRP A O 1
ATOM 758 N N . LYS A 1 92 ? -3.131 3.820 -4.416 1.00 90.44 92 LYS A N 1
ATOM 759 C CA . LYS A 1 92 ? -1.933 3.028 -4.730 1.00 90.44 92 LYS A CA 1
ATOM 760 C C . LYS A 1 92 ? -0.891 3.111 -3.621 1.00 90.44 92 LYS A C 1
ATOM 762 O O . LYS A 1 92 ? -0.381 2.076 -3.202 1.00 90.44 92 LYS A O 1
ATOM 767 N N . TRP A 1 93 ? -0.611 4.312 -3.118 1.00 89.88 93 TRP A N 1
ATOM 768 C CA . TRP A 1 93 ? 0.320 4.504 -2.008 1.00 89.88 93 TRP A CA 1
ATOM 769 C C . TRP A 1 93 ? -0.166 3.814 -0.726 1.00 89.88 93 TRP A C 1
ATOM 771 O O . TRP A 1 93 ? 0.606 3.115 -0.074 1.00 89.88 93 TRP A O 1
ATOM 781 N N . VAL A 1 94 ? -1.460 3.923 -0.404 1.00 91.56 94 VAL A N 1
ATOM 782 C CA . VAL A 1 94 ? -2.069 3.208 0.730 1.00 91.56 94 VAL A CA 1
ATOM 783 C C . VAL A 1 94 ? -1.924 1.692 0.564 1.00 91.56 94 VAL A C 1
ATOM 785 O O . VAL A 1 94 ? -1.508 1.007 1.496 1.00 91.56 94 VAL A O 1
ATOM 788 N N . GLY A 1 95 ? -2.213 1.158 -0.625 1.00 89.00 95 GLY A N 1
ATOM 789 C CA . GLY A 1 95 ? -2.054 -0.265 -0.924 1.00 89.00 95 GLY A CA 1
ATOM 790 C C . GLY A 1 95 ? -0.607 -0.742 -0.779 1.00 89.00 95 GLY A C 1
ATOM 791 O O . GLY A 1 95 ? -0.364 -1.771 -0.154 1.00 89.00 95 GLY A O 1
ATOM 792 N N . GLN A 1 96 ? 0.357 0.033 -1.280 1.00 88.81 96 GLN A N 1
ATOM 793 C CA . GLN A 1 96 ? 1.787 -0.249 -1.118 1.00 88.81 96 GLN A CA 1
ATOM 794 C C . GLN A 1 96 ? 2.212 -0.233 0.353 1.00 88.81 96 GLN A C 1
ATOM 796 O O . GLN A 1 96 ? 2.956 -1.114 0.777 1.00 88.81 96 GLN A O 1
ATOM 801 N N . PHE A 1 97 ? 1.709 0.720 1.141 1.00 84.06 97 PHE A N 1
ATOM 802 C CA . PHE A 1 97 ? 1.979 0.792 2.574 1.00 84.06 97 PHE A CA 1
ATOM 803 C C . PHE A 1 97 ? 1.489 -0.462 3.306 1.00 84.06 97 PHE A C 1
ATOM 805 O O . PHE A 1 97 ? 2.247 -1.069 4.062 1.00 84.06 97 PHE A O 1
ATOM 812 N N . PHE A 1 98 ? 0.252 -0.895 3.045 1.00 83.94 98 PHE A N 1
ATOM 813 C CA . PHE A 1 98 ? -0.270 -2.129 3.631 1.00 83.94 98 PHE A CA 1
ATOM 814 C C . PHE A 1 98 ? 0.487 -3.367 3.137 1.00 83.94 98 PHE A C 1
ATOM 816 O O . PHE A 1 98 ? 0.827 -4.216 3.952 1.00 83.94 98 PHE A O 1
ATOM 823 N N . SER A 1 99 ? 0.810 -3.461 1.844 1.00 82.44 99 SER A N 1
ATOM 824 C CA . SER A 1 99 ? 1.579 -4.587 1.295 1.00 82.44 99 SER A CA 1
ATOM 825 C C . SER A 1 99 ? 2.950 -4.711 1.959 1.00 82.44 99 SER A C 1
ATOM 827 O O . SER A 1 99 ? 3.303 -5.787 2.425 1.00 82.44 99 SER A O 1
ATOM 829 N N . ALA A 1 100 ? 3.689 -3.605 2.082 1.00 76.88 100 ALA A N 1
ATOM 830 C CA . ALA A 1 100 ? 4.988 -3.585 2.752 1.00 76.88 100 ALA A CA 1
ATOM 831 C C . ALA A 1 100 ? 4.877 -3.954 4.241 1.00 76.88 100 ALA A C 1
ATOM 833 O O . ALA A 1 100 ? 5.745 -4.639 4.784 1.00 76.88 100 ALA A O 1
ATOM 834 N N . LEU A 1 101 ? 3.793 -3.529 4.897 1.00 74.25 101 LEU A N 1
ATOM 835 C CA . LEU A 1 101 ? 3.516 -3.870 6.287 1.00 74.25 101 LEU A CA 1
ATOM 836 C C . LEU A 1 101 ? 3.272 -5.379 6.462 1.00 74.25 101 LEU A C 1
ATOM 838 O O . LEU A 1 101 ? 3.831 -5.981 7.377 1.00 74.25 101 LEU A O 1
ATOM 842 N N . PHE A 1 102 ? 2.480 -6.001 5.583 1.00 75.50 102 PHE A N 1
ATOM 843 C CA . PHE A 1 102 ? 2.207 -7.441 5.628 1.00 75.50 102 PHE A CA 1
ATOM 844 C C . PHE A 1 102 ? 3.408 -8.294 5.188 1.00 75.50 102 PHE A C 1
ATOM 846 O O . PHE A 1 102 ? 3.677 -9.315 5.823 1.00 75.50 102 PHE A O 1
ATOM 853 N N . ASP A 1 103 ? 4.181 -7.862 4.188 1.00 70.94 103 ASP A N 1
ATOM 854 C CA . ASP A 1 103 ? 5.400 -8.561 3.759 1.00 70.94 103 ASP A CA 1
ATOM 855 C C . ASP A 1 103 ? 6.462 -8.548 4.863 1.00 70.94 103 ASP A C 1
ATOM 857 O O . ASP A 1 103 ? 6.978 -9.604 5.238 1.00 70.94 103 ASP A O 1
ATOM 861 N N . GLY A 1 104 ? 6.710 -7.388 5.483 1.00 63.25 104 GLY A N 1
ATOM 862 C CA . GLY A 1 104 ? 7.631 -7.271 6.618 1.00 63.25 104 GLY A CA 1
ATOM 863 C C . GLY A 1 104 ? 7.211 -8.101 7.838 1.00 63.25 104 GLY A C 1
ATOM 864 O O . GLY A 1 104 ? 8.060 -8.515 8.630 1.00 63.25 104 GLY A O 1
ATOM 865 N N . ALA A 1 105 ? 5.916 -8.405 7.978 1.00 59.94 105 ALA A N 1
ATOM 866 C CA . ALA A 1 105 ? 5.399 -9.291 9.021 1.00 59.94 105 ALA A CA 1
ATOM 867 C C . ALA A 1 105 ? 5.726 -10.771 8.803 1.00 59.94 105 ALA A C 1
ATOM 869 O O . ALA A 1 105 ? 5.761 -11.554 9.759 1.00 59.94 105 ALA A O 1
ATOM 870 N N . SER A 1 106 ? 5.944 -11.160 7.548 1.00 60.50 106 SER A N 1
ATOM 871 C CA . SER A 1 106 ? 6.235 -12.540 7.179 1.00 60.50 106 SER A CA 1
ATOM 872 C C . SER A 1 106 ? 7.726 -12.871 7.302 1.00 60.50 106 SER A C 1
ATOM 874 O O . SER A 1 106 ? 8.054 -13.952 7.794 1.00 60.50 106 SER A O 1
ATOM 876 N N . THR A 1 107 ? 8.615 -11.929 6.958 1.00 61.09 107 THR A N 1
ATOM 877 C CA . THR A 1 107 ? 10.066 -12.165 6.840 1.00 61.09 107 THR A CA 1
ATOM 878 C C . THR A 1 107 ? 10.862 -11.909 8.119 1.00 61.09 107 THR A C 1
ATOM 880 O O . THR A 1 107 ? 11.901 -12.530 8.316 1.00 61.09 107 THR A O 1
ATOM 883 N N . THR A 1 108 ? 10.395 -11.021 9.005 1.00 64.12 108 THR A N 1
ATOM 884 C CA . THR A 1 108 ? 11.155 -10.595 10.192 1.00 64.12 108 THR A CA 1
ATOM 885 C C . THR A 1 108 ? 10.325 -10.781 11.461 1.00 64.12 108 THR A C 1
ATOM 887 O O . THR A 1 108 ? 9.203 -10.281 11.554 1.00 64.12 108 THR A O 1
ATOM 890 N N . ASN A 1 109 ? 10.886 -11.440 12.485 1.00 68.69 109 ASN A N 1
ATOM 891 C CA . ASN A 1 109 ? 10.209 -11.685 13.773 1.00 68.69 109 ASN A CA 1
ATOM 892 C C . ASN A 1 109 ? 9.637 -10.396 14.402 1.00 68.69 109 ASN A C 1
ATOM 894 O O . ASN A 1 109 ? 8.535 -10.402 14.948 1.00 68.69 109 ASN A O 1
ATOM 898 N N . TRP A 1 110 ? 10.333 -9.268 14.244 1.00 67.94 110 TRP A N 1
ATOM 899 C CA . TRP A 1 110 ? 9.876 -7.949 14.696 1.00 67.94 110 TRP A CA 1
ATOM 900 C C . TRP A 1 110 ? 8.686 -7.395 13.906 1.00 67.94 110 TRP A C 1
ATOM 902 O O . TRP A 1 110 ? 7.768 -6.830 14.501 1.00 67.94 110 TRP A O 1
ATOM 912 N N . GLY A 1 111 ? 8.657 -7.586 12.583 1.00 67.44 111 GLY A N 1
ATOM 913 C CA . GLY A 1 111 ? 7.528 -7.155 11.757 1.00 67.44 111 GLY A CA 1
ATOM 914 C C . GLY A 1 111 ? 6.258 -7.920 12.115 1.00 67.44 111 GLY A C 1
ATOM 915 O O . GLY A 1 111 ? 5.175 -7.340 12.186 1.00 67.44 111 GLY A O 1
ATOM 916 N N . ARG A 1 112 ? 6.397 -9.210 12.441 1.00 68.19 112 ARG A N 1
ATOM 917 C CA . ARG A 1 112 ? 5.288 -10.054 12.895 1.00 68.19 112 ARG A CA 1
ATOM 918 C C . ARG A 1 112 ? 4.653 -9.508 14.174 1.00 68.19 112 ARG A C 1
ATOM 920 O O . ARG A 1 112 ? 3.433 -9.375 14.250 1.00 68.19 112 ARG A O 1
ATOM 927 N N . VAL A 1 113 ? 5.474 -9.140 15.158 1.00 75.00 113 VAL A N 1
ATOM 928 C CA . VAL A 1 113 ? 5.008 -8.534 16.417 1.00 75.00 113 VAL A CA 1
ATOM 929 C C . VAL A 1 113 ? 4.335 -7.180 16.166 1.00 75.00 113 VAL A C 1
ATOM 931 O O . VAL A 1 113 ? 3.280 -6.900 16.741 1.00 75.00 113 VAL A O 1
ATOM 934 N N . LEU A 1 114 ? 4.890 -6.350 15.279 1.00 80.00 114 LEU A N 1
ATOM 935 C CA . LEU A 1 114 ? 4.331 -5.034 14.961 1.00 80.00 114 LEU A CA 1
ATOM 936 C C . LEU A 1 114 ? 2.960 -5.149 14.281 1.00 80.00 114 LEU A C 1
ATOM 938 O O . LEU A 1 114 ? 2.022 -4.458 14.669 1.00 80.00 114 LEU A O 1
ATOM 942 N N . VAL A 1 115 ? 2.797 -6.068 13.330 1.00 77.25 115 VAL A N 1
ATOM 943 C CA . VAL A 1 115 ? 1.513 -6.257 12.640 1.00 77.25 115 VAL A CA 1
ATOM 944 C C . VAL A 1 115 ? 0.457 -6.876 13.541 1.00 77.25 115 VAL A C 1
ATOM 946 O O . VAL A 1 115 ? -0.669 -6.383 13.564 1.00 77.25 115 VAL A O 1
ATOM 949 N N . TYR A 1 116 ? 0.793 -7.888 14.346 1.00 76.56 116 TYR A N 1
ATOM 950 C CA . TYR A 1 116 ? -0.174 -8.439 15.298 1.00 76.56 116 TYR A CA 1
ATOM 951 C C . TYR A 1 116 ? -0.557 -7.439 16.392 1.00 76.56 116 TYR A C 1
ATOM 953 O O . TYR A 1 116 ? -1.725 -7.385 16.774 1.00 76.56 116 TYR A O 1
ATOM 961 N N . SER A 1 117 ? 0.379 -6.611 16.869 1.00 79.56 117 SER A N 1
ATOM 962 C CA . SER A 1 117 ? 0.058 -5.552 17.836 1.00 79.56 117 SER A CA 1
ATOM 963 C C . SER A 1 117 ? -0.807 -4.455 17.213 1.00 79.56 117 SER A C 1
ATOM 965 O O . SER A 1 117 ? -1.808 -4.069 17.815 1.00 79.56 117 SER A O 1
ATOM 967 N N . ALA A 1 118 ? -0.517 -4.018 15.985 1.00 82.81 118 ALA A N 1
ATOM 968 C CA . ALA A 1 118 ? -1.357 -3.071 15.255 1.00 82.81 118 ALA A CA 1
ATOM 969 C C . ALA A 1 118 ? -2.764 -3.634 14.984 1.00 82.81 118 ALA A C 1
ATOM 971 O O . ALA A 1 118 ? -3.757 -2.938 15.195 1.00 82.81 118 ALA A O 1
ATOM 972 N N . ALA A 1 119 ? -2.868 -4.907 14.590 1.00 82.44 119 ALA A N 1
ATOM 973 C CA . ALA A 1 119 ? -4.144 -5.588 14.383 1.00 82.44 119 ALA A CA 1
ATOM 974 C C . ALA A 1 119 ? -4.941 -5.725 15.690 1.00 82.44 119 ALA A C 1
ATOM 976 O O . ALA A 1 119 ? -6.146 -5.476 15.703 1.00 82.44 119 ALA A O 1
ATOM 977 N N . LEU A 1 120 ? -4.276 -6.056 16.802 1.00 82.88 120 LEU A N 1
ATOM 978 C CA . LEU A 1 120 ? -4.899 -6.132 18.123 1.00 82.88 120 LEU A CA 1
ATOM 979 C C . LEU A 1 120 ? -5.423 -4.762 18.574 1.00 82.88 120 LEU A C 1
ATOM 981 O O . LEU A 1 120 ? -6.555 -4.663 19.042 1.00 82.88 120 LEU A O 1
ATOM 985 N N . ILE A 1 121 ? -4.633 -3.700 18.394 1.00 85.75 121 ILE A N 1
ATOM 986 C CA . ILE A 1 121 ? -5.046 -2.325 18.703 1.00 85.75 121 ILE A CA 1
ATOM 987 C C . ILE A 1 121 ? -6.243 -1.927 17.833 1.00 85.75 121 ILE A C 1
ATOM 989 O O . ILE A 1 121 ? -7.245 -1.448 18.360 1.00 85.75 121 ILE A O 1
ATOM 993 N N . GLY A 1 122 ? -6.185 -2.178 16.522 1.00 87.31 122 GLY A N 1
ATOM 994 C CA . GLY A 1 122 ? -7.292 -1.914 15.602 1.00 87.31 122 GLY A CA 1
ATOM 995 C C . GLY A 1 122 ? -8.570 -2.658 15.995 1.00 87.31 122 GLY A C 1
ATOM 996 O O . GLY A 1 122 ? -9.645 -2.065 16.040 1.00 87.31 122 GLY A O 1
ATOM 997 N N . PHE A 1 123 ? -8.454 -3.932 16.369 1.00 83.69 123 PHE A N 1
ATOM 998 C CA . PHE A 1 123 ? -9.576 -4.737 16.846 1.00 83.69 123 PHE A CA 1
ATOM 999 C C . PHE A 1 123 ? -10.198 -4.170 18.130 1.00 83.69 123 PHE A C 1
ATOM 1001 O O . PHE A 1 123 ? -11.420 -4.054 18.220 1.00 83.69 123 PHE A O 1
ATOM 1008 N N . ILE A 1 124 ? -9.376 -3.745 19.097 1.00 82.00 124 ILE A N 1
ATOM 1009 C CA . ILE A 1 124 ? -9.852 -3.083 20.320 1.00 82.00 124 ILE A CA 1
ATOM 1010 C C . ILE A 1 124 ? -10.591 -1.785 19.974 1.00 82.00 124 ILE A C 1
ATOM 1012 O O . ILE A 1 124 ? -11.688 -1.562 20.481 1.00 82.00 124 ILE A O 1
ATOM 1016 N N . LEU A 1 125 ? -10.051 -0.955 19.078 1.00 82.25 125 LEU A N 1
ATOM 1017 C CA . LEU A 1 125 ? -10.698 0.292 18.659 1.00 82.25 125 LEU A CA 1
ATOM 1018 C C . LEU A 1 125 ? -12.056 0.043 17.98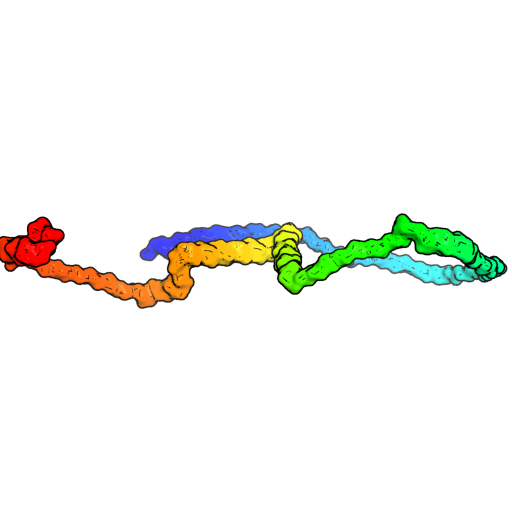5 1.00 82.25 125 LEU A C 1
ATOM 1020 O O . LEU A 1 125 ? -13.030 0.728 18.299 1.00 82.25 125 LEU A O 1
ATOM 1024 N N . ILE A 1 126 ? -12.148 -0.967 17.116 1.00 82.56 126 ILE A N 1
ATOM 1025 C CA . ILE A 1 126 ? -13.406 -1.373 16.474 1.00 82.56 126 ILE A CA 1
ATOM 1026 C C . ILE A 1 126 ? -14.417 -1.848 17.524 1.00 82.56 126 ILE A C 1
ATOM 1028 O O . ILE A 1 126 ? -15.568 -1.411 17.504 1.00 82.56 126 ILE A O 1
ATOM 1032 N N . LEU A 1 127 ? -13.997 -2.685 18.480 1.00 81.12 127 LEU A N 1
ATOM 1033 C CA . LEU A 1 127 ? -14.858 -3.123 19.581 1.00 81.12 127 LEU A CA 1
ATOM 1034 C C . LEU A 1 127 ? -15.360 -1.941 20.417 1.00 81.12 127 LEU A C 1
ATOM 1036 O O . LEU A 1 127 ? -16.542 -1.892 20.751 1.00 81.12 127 LEU A O 1
ATOM 1040 N N . MET A 1 128 ? -14.501 -0.969 20.725 1.00 72.81 128 MET A N 1
ATOM 1041 C CA . MET A 1 128 ? -14.886 0.235 21.470 1.00 72.81 128 MET A CA 1
ATOM 1042 C C . MET A 1 128 ? -15.892 1.091 20.695 1.00 72.81 128 MET A C 1
ATOM 1044 O O . MET A 1 128 ? -16.853 1.596 21.282 1.00 72.81 128 MET A O 1
ATOM 1048 N N . MET A 1 129 ? -15.709 1.207 19.378 1.00 77.06 129 MET A N 1
ATOM 1049 C CA . MET A 1 129 ? -16.611 1.936 18.491 1.00 77.06 129 MET A CA 1
ATOM 1050 C C . MET A 1 129 ? -17.984 1.258 18.388 1.00 77.06 129 MET A C 1
ATOM 1052 O O . MET A 1 129 ? -19.003 1.936 18.518 1.00 77.06 129 MET A O 1
ATOM 1056 N N . ILE A 1 130 ? -18.024 -0.073 18.247 1.00 74.56 130 ILE A N 1
ATOM 1057 C CA . ILE A 1 130 ? -19.269 -0.862 18.209 1.00 74.56 130 ILE A CA 1
ATOM 1058 C C . ILE A 1 130 ? -19.995 -0.818 19.556 1.00 74.56 130 ILE A C 1
ATOM 1060 O O . ILE A 1 130 ? -21.204 -0.601 19.602 1.00 74.56 130 ILE A O 1
ATOM 1064 N N . LEU A 1 131 ? -19.270 -0.973 20.666 1.00 73.56 131 LEU A N 1
ATOM 1065 C CA . LEU A 1 131 ? -19.848 -0.934 22.011 1.00 73.56 131 LEU A CA 1
ATOM 1066 C C . LEU A 1 131 ? -20.263 0.483 22.438 1.00 73.56 131 LEU A C 1
ATOM 1068 O O . LEU A 1 131 ? -20.817 0.651 23.525 1.00 73.56 131 LEU A O 1
ATOM 1072 N N . LYS A 1 132 ? -19.995 1.510 21.612 1.00 63.56 132 LYS A N 1
ATOM 1073 C CA . LYS A 1 132 ? -20.219 2.931 21.931 1.00 63.56 132 LYS A CA 1
ATOM 1074 C C . LYS A 1 132 ? -19.585 3.310 23.281 1.00 63.56 132 LYS A C 1
ATOM 1076 O O . LYS A 1 132 ? -20.025 4.232 23.973 1.00 63.56 132 LYS A O 1
ATOM 1081 N N . VAL A 1 133 ? -18.556 2.559 23.671 1.00 59.75 133 VAL A N 1
ATOM 1082 C CA . VAL A 1 133 ? -17.832 2.729 24.917 1.00 59.75 133 VAL A CA 1
ATOM 1083 C C . VAL A 1 133 ? -16.874 3.867 24.665 1.00 59.75 133 VAL A C 1
ATOM 1085 O O . VAL A 1 133 ? -15.850 3.726 24.002 1.00 59.75 133 VAL A O 1
ATOM 1088 N N . ASN A 1 134 ? -17.256 5.032 25.173 1.00 60.41 134 ASN A N 1
ATOM 1089 C CA . ASN A 1 134 ? -16.395 6.194 25.184 1.00 60.41 134 ASN A CA 1
ATOM 1090 C C . ASN A 1 134 ? -15.096 5.775 25.887 1.00 60.41 134 ASN A C 1
ATOM 1092 O O . ASN A 1 134 ? -15.139 5.428 27.068 1.00 60.41 134 ASN A O 1
ATOM 1096 N N . ALA A 1 135 ? -13.974 5.732 25.165 1.00 57.44 135 ALA A N 1
ATOM 1097 C CA . ALA A 1 135 ? -12.707 5.212 25.682 1.00 57.44 135 ALA A CA 1
ATOM 1098 C C . ALA A 1 135 ? -12.344 5.854 27.023 1.00 57.44 135 ALA A C 1
ATOM 1100 O O . ALA A 1 135 ? -12.015 5.174 27.994 1.00 57.44 135 ALA A O 1
ATOM 1101 N N . PHE A 1 136 ? -12.573 7.161 27.110 1.00 58.59 136 PHE A N 1
ATOM 1102 C CA . PHE A 1 136 ? -12.414 7.955 28.317 1.00 58.59 136 PHE A CA 1
ATOM 1103 C C . PHE A 1 136 ? -13.253 7.462 29.495 1.00 58.59 136 PHE A C 1
ATOM 1105 O O . PHE A 1 136 ? -12.769 7.490 30.618 1.00 58.59 136 PHE A O 1
ATOM 1112 N N . LYS A 1 137 ? -14.468 6.946 29.272 1.00 57.75 137 LYS A N 1
ATOM 1113 C CA . LYS A 1 137 ? -15.328 6.441 30.346 1.00 57.75 137 LYS A CA 1
ATOM 1114 C C . LYS A 1 137 ? -14.774 5.163 30.963 1.00 57.75 137 LYS A C 1
ATOM 1116 O O . LYS A 1 137 ? -14.865 5.047 32.167 1.00 57.75 137 LYS A O 1
ATOM 1121 N N . VAL A 1 138 ? -14.167 4.238 30.216 1.00 60.75 138 VAL A N 1
ATOM 1122 C CA . VAL A 1 138 ? -13.571 3.019 30.812 1.00 60.75 138 VAL A CA 1
ATOM 1123 C C . VAL A 1 138 ? -12.292 3.333 31.584 1.00 60.75 138 VAL A C 1
ATOM 1125 O O . VAL A 1 138 ? -12.101 2.790 32.669 1.00 60.75 138 VAL A O 1
ATOM 1128 N N . PHE A 1 139 ? -11.471 4.267 31.093 1.00 61.53 139 PHE A N 1
ATOM 1129 C CA . PHE A 1 139 ? -10.277 4.717 31.817 1.00 61.53 139 PHE A CA 1
ATOM 1130 C C . PHE A 1 139 ? -10.610 5.593 33.046 1.00 61.53 139 PHE A C 1
ATOM 1132 O O . PHE A 1 139 ? -9.909 5.503 34.050 1.00 61.53 139 PHE A O 1
ATOM 1139 N N . TYR A 1 140 ? -11.707 6.368 33.028 1.00 57.19 140 TYR A N 1
ATOM 1140 C CA . TYR A 1 140 ? -12.186 7.166 34.176 1.00 57.19 140 TYR A CA 1
ATOM 1141 C C . TYR A 1 140 ? -13.265 6.489 35.044 1.00 57.19 140 TYR A C 1
ATOM 1143 O O . TYR A 1 140 ? -13.607 7.013 36.104 1.00 57.19 140 TYR A O 1
ATOM 1151 N N . SER A 1 141 ? -13.790 5.316 34.667 1.00 54.22 141 SER A N 1
ATOM 1152 C CA . SER A 1 141 ? -14.894 4.625 35.372 1.00 54.22 141 SER A CA 1
ATOM 1153 C C . SER A 1 141 ? -14.532 4.189 36.798 1.00 54.22 141 SER A C 1
ATOM 1155 O O . SER A 1 141 ? -15.405 3.731 37.534 1.00 54.22 141 SER A O 1
ATOM 1157 N N . GLY A 1 142 ? -13.271 4.322 37.216 1.00 53.81 142 GLY A N 1
ATOM 1158 C CA . GLY A 1 142 ? -12.870 4.135 38.608 1.00 53.81 142 GLY A CA 1
ATOM 1159 C C . GLY A 1 142 ? -13.261 5.291 39.539 1.00 53.81 142 GLY A C 1
ATOM 1160 O O . GLY A 1 142 ? -13.371 5.062 40.743 1.00 53.81 142 GLY A O 1
ATOM 1161 N N . ALA A 1 143 ? -13.478 6.500 39.006 1.00 53.16 143 ALA A N 1
ATOM 1162 C CA . ALA A 1 143 ? -13.702 7.715 39.797 1.00 53.16 143 ALA A CA 1
ATOM 1163 C C . ALA A 1 143 ? -15.185 8.037 40.025 1.00 53.16 143 ALA A C 1
ATOM 1165 O O . ALA A 1 143 ? -15.531 8.611 41.052 1.00 53.16 143 ALA A O 1
ATOM 1166 N N . ASP A 1 144 ? -16.065 7.618 39.115 1.00 52.62 144 ASP A N 1
ATOM 1167 C CA . ASP A 1 144 ? -17.505 7.833 39.249 1.00 52.62 144 ASP A CA 1
ATOM 1168 C C . ASP A 1 144 ? -18.197 6.541 39.694 1.00 52.62 144 ASP A C 1
ATOM 1170 O O . ASP A 1 144 ? -19.016 5.948 38.994 1.00 52.62 144 ASP A O 1
ATOM 1174 N N . ARG A 1 145 ? -17.885 6.107 40.922 1.00 51.50 145 ARG A N 1
ATOM 1175 C CA . ARG A 1 145 ? -18.882 5.394 41.733 1.00 51.50 145 ARG A CA 1
ATOM 1176 C C . ARG A 1 145 ? -19.876 6.430 42.245 1.00 51.50 145 ARG A C 1
ATOM 1178 O O . ARG A 1 145 ? -20.017 6.610 43.454 1.00 51.50 145 ARG A O 1
ATOM 1185 N N . GLY A 1 146 ? -20.523 7.141 41.323 1.00 48.84 146 GLY A N 1
ATOM 1186 C CA . GLY A 1 146 ? -21.719 7.901 41.610 1.00 48.84 146 GLY A CA 1
ATOM 1187 C C . GLY A 1 146 ? -22.652 6.922 42.289 1.00 48.84 146 GLY A C 1
ATOM 1188 O O . GLY A 1 146 ? -23.062 5.929 41.684 1.00 48.84 146 GLY A O 1
ATOM 1189 N N . ALA A 1 147 ? -22.843 7.128 43.593 1.00 50.16 147 ALA A N 1
ATOM 1190 C CA . ALA A 1 147 ? -23.708 6.313 44.412 1.00 50.16 147 ALA A CA 1
ATOM 1191 C C . ALA A 1 147 ? -24.984 6.100 43.608 1.00 50.16 147 ALA A C 1
ATOM 1193 O O . ALA A 1 147 ? -25.636 7.075 43.224 1.00 50.16 147 ALA A O 1
ATOM 1194 N N . ILE A 1 148 ? -25.301 4.841 43.302 1.00 54.06 148 ILE A N 1
ATOM 1195 C CA . ILE A 1 148 ? -26.640 4.495 42.859 1.00 54.06 148 ILE A CA 1
ATOM 1196 C C . ILE A 1 148 ? -27.510 5.039 43.986 1.00 54.06 148 ILE A C 1
ATOM 1198 O O . ILE A 1 148 ? -27.521 4.483 45.084 1.00 54.06 148 ILE A O 1
ATOM 1202 N N . LYS A 1 149 ? -28.136 6.202 43.765 1.00 50.12 149 LYS A N 1
ATOM 1203 C CA . LYS A 1 149 ? -29.188 6.703 44.633 1.00 50.12 149 LYS A CA 1
ATOM 1204 C C . LYS A 1 149 ? -30.316 5.714 44.420 1.00 50.12 149 LYS A C 1
ATOM 1206 O O . LYS A 1 149 ? -31.210 5.939 43.613 1.00 50.12 149 LYS A O 1
ATOM 1211 N N . THR A 1 150 ? -30.241 4.595 45.129 1.00 45.94 150 THR A N 1
ATOM 1212 C CA . THR A 1 150 ? -31.423 3.872 45.538 1.00 45.94 150 THR A CA 1
ATOM 1213 C C . THR A 1 150 ? -32.196 4.904 46.333 1.00 45.94 150 THR A C 1
ATOM 1215 O O . THR A 1 150 ? -31.916 5.153 47.504 1.00 45.94 150 THR A O 1
ATOM 1218 N N . THR A 1 151 ? -33.112 5.598 45.662 1.00 51.69 151 THR A N 1
ATOM 1219 C CA . THR A 1 151 ? -34.269 6.172 46.324 1.00 51.69 151 THR A CA 1
ATOM 1220 C C . THR A 1 151 ? -34.968 4.976 46.939 1.00 51.69 151 THR A C 1
ATOM 1222 O O . THR A 1 151 ? -35.793 4.329 46.301 1.00 51.69 151 THR A O 1
ATOM 1225 N N . VAL A 1 152 ? -34.538 4.610 48.147 1.00 52.88 152 VAL A N 1
ATOM 1226 C CA . VAL A 1 152 ? -35.321 3.784 49.046 1.00 52.88 152 VAL A CA 1
ATOM 1227 C C . VAL A 1 152 ? -36.514 4.673 49.347 1.00 52.88 152 VAL A C 1
ATOM 1229 O O . VAL A 1 152 ? -36.472 5.505 50.250 1.00 52.88 152 VAL A O 1
ATOM 1232 N N . PHE A 1 153 ? -37.525 4.602 48.483 1.00 55.09 153 PHE A N 1
ATOM 1233 C CA . PHE A 1 153 ? -38.850 5.064 48.829 1.00 55.09 153 PHE A CA 1
ATOM 1234 C C . PHE A 1 153 ? -39.208 4.241 50.058 1.00 55.09 153 PHE A C 1
ATOM 1236 O O . PHE A 1 153 ? -39.365 3.025 49.988 1.00 55.09 153 PHE A O 1
ATOM 1243 N N . HIS A 1 154 ? -39.175 4.889 51.217 1.00 54.03 154 HIS A N 1
ATOM 1244 C CA . HIS A 1 154 ? -39.651 4.298 52.450 1.00 54.03 154 HIS A CA 1
ATOM 1245 C C . HIS A 1 154 ? -41.176 4.278 52.343 1.00 54.03 154 HIS A C 1
ATOM 1247 O O . HIS A 1 154 ? -41.863 5.186 52.802 1.00 54.03 154 HIS A O 1
ATOM 1253 N N . GLU A 1 155 ? -41.690 3.301 51.603 1.00 57.88 155 GLU A N 1
ATOM 1254 C CA . GLU A 1 155 ? -43.117 3.055 51.479 1.00 57.88 155 GLU A CA 1
ATOM 1255 C C . GLU A 1 155 ? -43.585 2.465 52.808 1.00 57.88 155 GLU A C 1
ATOM 1257 O O . GLU A 1 155 ? -43.403 1.281 53.090 1.00 57.88 155 GLU A O 1
ATOM 1262 N N . ASN A 1 156 ? -44.145 3.315 53.669 1.00 66.69 156 ASN A N 1
ATOM 1263 C CA . ASN A 1 156 ? -44.826 2.860 54.872 1.00 66.69 156 ASN A CA 1
ATOM 1264 C C . ASN A 1 156 ? -46.209 2.329 54.471 1.00 66.69 156 ASN A C 1
ATOM 1266 O O . ASN A 1 156 ? -47.217 3.030 54.551 1.00 66.69 156 ASN A O 1
ATOM 1270 N N . ILE A 1 157 ? -46.236 1.082 54.000 1.00 65.06 157 ILE A N 1
ATOM 1271 C CA . ILE A 1 157 ? -47.445 0.371 53.557 1.00 65.06 157 ILE A CA 1
ATOM 1272 C C . ILE A 1 157 ? -48.522 0.244 54.648 1.00 65.06 157 ILE A C 1
ATOM 1274 O O . ILE A 1 157 ? -49.657 -0.096 54.337 1.00 65.06 157 ILE A O 1
ATOM 1278 N N . HIS A 1 158 ? -48.186 0.514 55.914 1.00 69.19 158 HIS A N 1
ATOM 1279 C CA . HIS A 1 158 ? -49.128 0.466 57.032 1.00 69.19 158 HIS A CA 1
ATOM 1280 C C . HIS A 1 158 ? -49.863 1.788 57.279 1.00 69.19 158 HIS A C 1
ATOM 1282 O O . HIS A 1 158 ? -50.943 1.773 57.862 1.00 69.19 158 HIS A O 1
ATOM 1288 N N . GLU A 1 159 ? -49.314 2.915 56.827 1.00 71.31 159 GLU A N 1
ATOM 1289 C CA . GLU A 1 159 ? -49.931 4.246 56.964 1.00 71.31 159 GLU A CA 1
ATOM 1290 C C . GLU A 1 159 ? -50.567 4.739 55.654 1.00 71.31 159 GLU A C 1
ATOM 1292 O O . GLU A 1 159 ? -51.115 5.840 55.583 1.00 71.31 159 GLU A O 1
ATOM 1297 N N . MET A 1 160 ? -50.490 3.931 54.597 1.00 71.56 160 MET A N 1
ATOM 1298 C CA . MET A 1 160 ? -50.970 4.288 53.273 1.00 71.56 160 MET A CA 1
ATOM 1299 C C . MET A 1 160 ? -52.470 3.998 53.126 1.00 71.56 160 MET A C 1
ATOM 1301 O O . MET A 1 160 ? -52.914 2.859 53.231 1.00 71.56 160 MET A O 1
ATOM 1305 N N . ASP A 1 161 ? -53.254 5.037 52.840 1.00 77.44 161 ASP A N 1
ATOM 1306 C CA . ASP A 1 161 ? -54.678 4.912 52.510 1.00 77.44 161 ASP A CA 1
ATOM 1307 C C . ASP A 1 161 ? -54.839 4.501 51.037 1.00 77.44 161 ASP A C 1
ATOM 1309 O O . ASP A 1 161 ? -54.876 5.338 50.127 1.00 77.44 161 ASP A O 1
ATOM 1313 N N . PHE A 1 162 ? -54.871 3.188 50.807 1.00 81.44 162 PHE A N 1
ATOM 1314 C CA . PHE A 1 162 ? -54.991 2.598 49.474 1.00 81.44 162 PHE A CA 1
ATOM 1315 C C . PHE A 1 162 ? -56.295 2.989 48.773 1.00 81.44 162 PHE A C 1
ATOM 1317 O O . PHE A 1 162 ? -56.294 3.199 47.562 1.00 81.44 162 PHE A O 1
ATOM 1324 N N . GLU A 1 163 ? -57.383 3.172 49.522 1.00 80.94 163 GLU A N 1
ATOM 1325 C CA . GLU A 1 163 ? -58.686 3.537 48.967 1.00 80.94 163 GLU A CA 1
ATOM 1326 C C . GLU A 1 163 ? -58.624 4.931 48.329 1.00 80.94 163 GLU A C 1
ATOM 1328 O O . GLU A 1 163 ? -59.037 5.140 47.183 1.00 80.94 163 GLU A O 1
ATOM 1333 N N . ARG A 1 164 ? -58.006 5.885 49.039 1.00 82.00 164 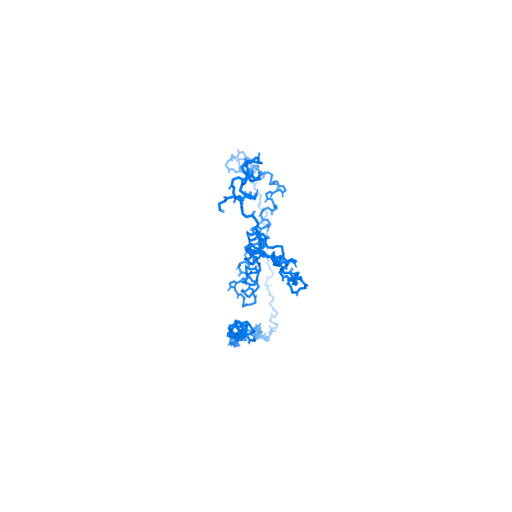ARG A N 1
ATOM 1334 C CA . ARG A 1 164 ? -57.770 7.240 48.527 1.00 82.00 164 ARG A CA 1
ATOM 1335 C C . ARG A 1 164 ? -56.866 7.233 47.294 1.00 82.00 164 ARG A C 1
ATOM 1337 O O . ARG A 1 164 ? -57.134 7.963 46.339 1.00 82.00 164 ARG A O 1
ATOM 1344 N N . LEU A 1 165 ? -55.808 6.423 47.295 1.00 81.38 165 LEU A N 1
ATOM 1345 C CA . LEU A 1 165 ? -54.847 6.358 46.188 1.00 81.38 165 LEU A CA 1
ATOM 1346 C C . LEU A 1 165 ? -55.436 5.726 44.924 1.00 81.38 165 LEU A C 1
ATOM 1348 O O . LEU A 1 165 ? -55.160 6.204 43.823 1.00 81.38 165 LEU A O 1
ATOM 1352 N N . ILE A 1 166 ? -56.292 4.713 45.068 1.00 81.81 166 ILE A N 1
ATOM 1353 C CA . ILE A 1 166 ? -57.021 4.107 43.949 1.00 81.81 166 ILE A CA 1
ATOM 1354 C C . ILE A 1 166 ? -57.977 5.133 43.332 1.00 81.81 166 ILE A C 1
ATOM 1356 O O . ILE A 1 166 ? -57.978 5.318 42.114 1.00 81.81 166 ILE A O 1
ATOM 1360 N N . GLN A 1 167 ? -58.732 5.872 44.151 1.00 81.56 167 GLN A N 1
ATOM 1361 C CA . GLN A 1 167 ? -59.624 6.935 43.666 1.00 81.56 167 GLN A CA 1
ATOM 1362 C C . GLN A 1 167 ? -58.856 8.057 42.955 1.00 81.56 167 GLN A C 1
ATOM 1364 O O . GLN A 1 167 ? -59.262 8.535 41.894 1.00 81.56 167 GLN A O 1
ATOM 1369 N N . GLU A 1 168 ? -57.707 8.457 43.497 1.00 82.69 168 GLU A N 1
ATOM 1370 C CA . GLU A 1 168 ? -56.835 9.455 42.883 1.00 82.69 168 GLU A CA 1
ATOM 1371 C C . GLU A 1 168 ? -56.251 8.957 41.549 1.00 82.69 168 GLU A C 1
ATOM 1373 O O . GLU A 1 168 ? -56.207 9.710 40.571 1.00 82.69 168 GLU A O 1
ATOM 1378 N N . ALA A 1 169 ? -55.859 7.685 41.462 1.00 82.88 169 ALA A N 1
ATOM 1379 C CA . ALA A 1 169 ? -55.369 7.070 40.232 1.00 82.88 169 ALA A CA 1
ATOM 1380 C C . ALA A 1 169 ? -56.465 6.959 39.158 1.00 82.88 169 ALA A C 1
ATOM 1382 O O . ALA A 1 169 ? -56.192 7.237 37.985 1.00 82.88 169 ALA A O 1
ATOM 1383 N N . LEU A 1 170 ? -57.700 6.621 39.549 1.00 82.31 170 LEU A N 1
ATOM 1384 C CA . LEU A 1 170 ? -58.865 6.552 38.661 1.00 82.31 170 LEU A CA 1
ATOM 1385 C C . LEU A 1 170 ? -59.242 7.936 38.115 1.00 82.31 170 LEU A C 1
ATOM 1387 O O . LEU A 1 170 ? -59.374 8.097 36.900 1.00 82.31 170 LEU A O 1
ATOM 1391 N N . ASN A 1 171 ? -59.314 8.953 38.979 1.00 82.88 171 ASN A N 1
ATOM 1392 C CA . ASN A 1 171 ? -59.616 10.332 38.578 1.00 82.88 171 ASN A CA 1
ATOM 1393 C C . ASN A 1 171 ? -58.540 10.923 37.656 1.00 82.88 171 ASN A C 1
ATOM 1395 O O . ASN A 1 171 ? -58.851 11.629 36.697 1.00 82.88 171 ASN A O 1
ATOM 1399 N N . ASN A 1 172 ? -57.269 10.593 37.900 1.00 83.38 172 ASN A N 1
ATOM 1400 C CA . ASN A 1 172 ? -56.147 11.073 37.094 1.00 83.38 172 ASN A CA 1
ATOM 1401 C C . ASN A 1 172 ? -55.821 10.181 35.880 1.00 83.38 172 ASN A C 1
ATOM 1403 O O . ASN A 1 172 ? -54.837 10.449 35.187 1.00 83.38 172 ASN A O 1
ATOM 1407 N N . LYS A 1 173 ? -56.603 9.121 35.616 1.00 79.94 173 LYS A N 1
ATOM 1408 C CA . LYS A 1 173 ? -56.357 8.114 34.559 1.00 79.94 173 LYS A CA 1
ATOM 1409 C C . LYS A 1 173 ? -54.951 7.490 34.610 1.00 79.94 173 LYS A C 1
ATOM 1411 O O . LYS A 1 173 ? -54.401 7.074 33.589 1.00 79.94 173 LYS A O 1
ATOM 1416 N N . LYS A 1 174 ? -54.344 7.422 35.798 1.00 76.25 174 LYS A N 1
ATOM 1417 C CA . LYS A 1 174 ? -53.006 6.858 36.043 1.00 76.25 174 LYS A CA 1
ATOM 1418 C C . LYS A 1 174 ? -53.125 5.415 36.523 1.00 76.25 174 LYS A C 1
ATOM 1420 O O . LYS A 1 174 ? -52.699 5.076 37.621 1.00 76.25 174 LYS A O 1
ATOM 1425 N N . TYR A 1 175 ? -53.684 4.561 35.668 1.00 75.56 175 TYR A N 1
ATOM 1426 C CA . TYR A 1 175 ? -54.056 3.183 36.013 1.00 75.56 175 TYR A CA 1
ATOM 1427 C C . TYR A 1 175 ? -52.883 2.323 36.497 1.00 75.56 175 TYR A C 1
ATOM 1429 O O . TYR A 1 175 ? -53.083 1.456 37.331 1.00 75.56 175 TYR A O 1
ATOM 1437 N N . ARG A 1 176 ? -51.650 2.597 36.045 1.00 74.94 176 ARG A N 1
ATOM 1438 C CA . ARG A 1 176 ? -50.446 1.869 36.488 1.00 74.94 176 ARG A CA 1
ATOM 1439 C C . ARG A 1 176 ? -50.160 2.011 37.989 1.00 74.94 176 ARG A C 1
ATOM 1441 O O . ARG A 1 176 ? -49.469 1.170 38.539 1.00 74.94 176 ARG A O 1
ATOM 1448 N N . ASN A 1 177 ? -50.642 3.075 38.625 1.00 70.25 177 ASN A N 1
ATOM 1449 C CA . ASN A 1 177 ? -50.349 3.370 40.028 1.00 70.25 177 ASN A CA 1
ATOM 1450 C C . ASN A 1 177 ? -51.457 2.888 40.986 1.00 70.25 177 ASN A C 1
ATOM 1452 O O . ASN A 1 177 ? -51.363 3.159 42.176 1.00 70.25 177 ASN A O 1
ATOM 1456 N N . GLY A 1 178 ? -52.522 2.263 40.467 1.00 61.53 178 GLY A N 1
ATOM 1457 C CA . GLY A 1 178 ? -53.683 1.804 41.242 1.00 61.53 178 GLY A CA 1
ATOM 1458 C C . GLY A 1 178 ? -53.953 0.298 41.146 1.00 61.53 178 GLY A C 1
ATOM 1459 O O . GLY A 1 178 ? -55.054 -0.123 41.485 1.00 61.53 178 GLY A O 1
ATOM 1460 N N . ILE A 1 179 ? -52.987 -0.479 40.643 1.00 56.16 179 ILE A N 1
ATOM 1461 C CA . ILE A 1 179 ? -52.959 -1.955 40.643 1.00 56.16 179 ILE A CA 1
ATOM 1462 C C . ILE A 1 179 ? -51.836 -2.443 41.543 1.00 56.16 179 ILE A C 1
ATOM 1464 O O . ILE A 1 179 ? -50.791 -1.753 41.572 1.00 56.16 179 ILE A O 1
#

Secondary structure (DSSP, 8-state):
--HHHHHHHHHHHHHHHHHHHHTT-----------------------PPP------PPPPPHHHHHHHHH-GGG-----------HHHHHHHHHHHHHHHHHHHHHH-HHHHHHHHHHHHHHHHHHHHHHTT--HHHHHHTTT-------------TTT--HHHHHHHHHHTT-GGG--

Sequence (179 aa):
MISSFRYLGIICIVLIQFNFALAQIDATDYDSAFYYDEETFNEVDYRAATDTSRVVARFFSEEKITELKSNPDLTYKEPPTVAESLWDRFWKWVGQFFSALFDGASTTNWGRVLVYSAALIGFILILMMILKVNAFKVFYSGADRGAIKTTVFHENIHEMDFERLIQEALNNKKYRNGI